Protein AF-Q9AMB7-F1 (afdb_monomer)

Solvent-accessible surface area (backbone atoms only — not comparable to full-atom values): 7527 Å² total; per-residue (Å²): 130,88,55,70,66,58,54,53,50,49,50,49,52,50,51,52,49,52,53,60,24,56,68,27,46,62,55,46,55,53,47,30,50,51,40,32,52,34,34,48,50,18,64,76,66,67,48,64,67,30,48,54,49,30,54,56,53,44,53,56,47,52,57,41,40,54,52,26,53,58,34,45,56,55,53,62,51,40,45,60,73,75,32,46,67,58,43,70,72,43,30,89,64,63,45,49,39,55,53,48,22,47,68,62,8,48,51,41,20,64,54,27,47,54,45,56,72,69,28,78,90,78,41,54,69,66,58,46,44,51,33,34,42,44,23,31,49,13,48,52,44,30,65,69,43,105

Radius of gyration: 18.5 Å; Cα contacts (8 Å, |Δi|>4): 131; chains: 1; bounding box: 41×26×57 Å

InterPro domains:
  IPR002585 Cytochrome ubiquinol oxidase subunit 1 [PF01654] (9-146)
  IPR002585 Cytochrome ubiquinol oxidase subunit 1 [PTHR30365] (5-146)

Nearest PDB structures (foldseek):
  6rko-assembly1_A  TM=1.001E+00  e=7.308E-14  Escherichia coli K-12
  6rx4-assembly1_A  TM=1.001E+00  e=3.124E-13  Escherichia coli K-12
  7oy2-assembly1_C  TM=9.966E-01  e=5.249E-13  Escherichia coli K-12
  7ose-assembly1_D  TM=9.989E-01  e=1.407E-12  Escherichia coli BW25113
  7nkz-assembly1_A  TM=9.887E-01  e=1.397E-09  Mycobacterium tuberculosis H37Rv

Foldseek 3Di:
DDDPVLVVVLVVVLVVLVVQLVVLLVVLLVLLVVLLVLLVCCVVVVDVVSVVVSLVSLVVSVVSVVSNVVSVVVNVCSCVPSVVVVCVPCVVPLVVLVVCLVVPQVVQQVVLSVCLNVVPVPDDSVVSSVSSVSNNVSSVSSVVSD

Mean predicted aligned error: 3.09 Å

pLDDT: mean 95.87, std 3.45, range [70.88, 98.81]

Sequence (146 aa):
MISSEVVDLSRLQFGITALYHFLFVPLTLGMSWLLVIMEAVYVMTGKQVYKDMTQFWGKLFGINFAMGVTTGITLEFQFGTNWSYYSHYVGDIFGVPLAVEGLMAFFLESTFVGLFFFGWNRLSKVQHLVVTFLVALGSTLSALWI

Structure (mmCIF, N/CA/C/O backbone):
data_AF-Q9AMB7-F1
#
_entry.id   AF-Q9AMB7-F1
#
loop_
_atom_site.group_PDB
_atom_site.id
_atom_site.type_symbol
_atom_site.label_atom_id
_atom_site.label_alt_id
_atom_site.label_comp_id
_atom_site.label_asym_id
_atom_site.label_entity_id
_atom_site.label_seq_id
_atom_site.pdbx_PDB_ins_code
_atom_site.Cartn_x
_atom_site.Cartn_y
_atom_site.Cartn_z
_atom_site.occupancy
_atom_site.B_iso_or_equiv
_atom_site.auth_seq_id
_atom_site.auth_comp_id
_atom_site.auth_asym_id
_atom_site.auth_atom_id
_atom_site.pdbx_PDB_model_num
ATOM 1 N N . MET A 1 1 ? 21.778 -1.797 -33.503 1.00 70.88 1 MET A N 1
ATOM 2 C CA . MET A 1 1 ? 20.351 -2.175 -33.590 1.00 70.88 1 MET A CA 1
ATOM 3 C C . MET A 1 1 ? 20.085 -3.106 -32.416 1.00 70.88 1 MET A C 1
ATOM 5 O O . MET A 1 1 ? 20.904 -3.994 -32.217 1.00 70.88 1 MET A O 1
ATOM 9 N N . ILE A 1 2 ? 19.065 -2.858 -31.587 1.00 81.88 2 ILE A N 1
ATOM 10 C CA . ILE A 1 2 ? 18.717 -3.777 -30.484 1.00 81.88 2 ILE A CA 1
ATOM 11 C C . ILE A 1 2 ? 18.221 -5.084 -31.117 1.00 81.88 2 ILE A C 1
ATOM 13 O O . ILE A 1 2 ? 17.462 -5.024 -32.085 1.00 81.88 2 ILE A O 1
ATOM 17 N N . SER A 1 3 ? 18.680 -6.243 -30.635 1.00 92.88 3 SER A N 1
ATOM 18 C CA . SER A 1 3 ? 18.224 -7.530 -31.171 1.00 92.88 3 SER A CA 1
ATOM 19 C C . SER A 1 3 ? 16.766 -7.793 -30.784 1.00 92.88 3 SER A C 1
ATOM 21 O O . SER A 1 3 ? 16.309 -7.371 -29.720 1.00 92.88 3 SER A O 1
ATOM 23 N N . SER A 1 4 ? 16.027 -8.509 -31.636 1.00 93.69 4 SER A N 1
ATOM 24 C CA . SER A 1 4 ? 14.647 -8.922 -31.334 1.00 93.69 4 SER A CA 1
ATOM 25 C C . SER A 1 4 ? 14.569 -9.750 -30.050 1.00 93.69 4 SER A C 1
ATOM 27 O O . SER A 1 4 ? 13.662 -9.559 -29.251 1.00 93.69 4 SER A O 1
ATOM 29 N N . GLU A 1 5 ? 15.576 -10.587 -29.805 1.00 95.69 5 GLU A N 1
ATOM 30 C CA . GLU A 1 5 ? 15.692 -11.408 -28.596 1.00 95.69 5 G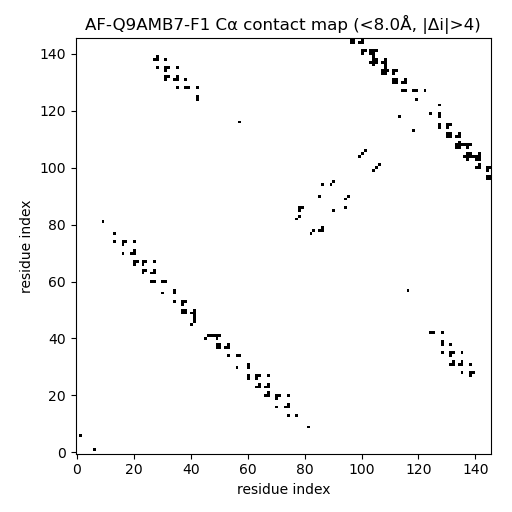LU A CA 1
ATOM 31 C C . GLU A 1 5 ? 15.699 -10.565 -27.315 1.00 95.69 5 GLU A C 1
ATOM 33 O O . GLU A 1 5 ? 15.007 -10.898 -26.356 1.00 95.69 5 GLU A O 1
ATOM 38 N N . VAL A 1 6 ? 16.435 -9.446 -27.298 1.00 95.06 6 VAL A N 1
ATOM 39 C CA . VAL A 1 6 ? 16.456 -8.538 -26.140 1.00 95.06 6 VAL A CA 1
ATOM 40 C C . VAL A 1 6 ? 15.071 -7.936 -25.911 1.00 95.06 6 VAL A C 1
ATOM 42 O O . VAL A 1 6 ? 14.617 -7.880 -24.773 1.00 95.06 6 VAL A O 1
ATOM 45 N N . VAL A 1 7 ? 14.367 -7.547 -26.978 1.00 95.94 7 VAL A N 1
ATOM 46 C CA . VAL A 1 7 ? 13.003 -7.001 -26.874 1.00 95.94 7 VAL A CA 1
ATOM 47 C C . VAL A 1 7 ? 12.036 -8.033 -26.292 1.00 95.94 7 VAL A C 1
ATOM 49 O O . VAL A 1 7 ? 11.253 -7.704 -25.398 1.00 95.94 7 VAL A O 1
ATOM 52 N N . ASP A 1 8 ? 12.093 -9.277 -26.765 1.00 97.31 8 ASP A N 1
ATOM 53 C CA . ASP A 1 8 ? 11.207 -10.345 -26.299 1.00 97.31 8 ASP A CA 1
ATOM 54 C C . ASP A 1 8 ? 11.485 -10.718 -24.837 1.00 97.31 8 ASP A C 1
ATOM 56 O O . ASP A 1 8 ? 10.547 -10.870 -24.049 1.00 97.31 8 ASP A O 1
ATOM 60 N N . LEU A 1 9 ? 12.757 -10.771 -24.430 1.00 97.56 9 LEU A N 1
ATOM 61 C CA . LEU A 1 9 ? 13.136 -11.004 -23.035 1.00 97.56 9 LEU A CA 1
ATOM 62 C C . LEU A 1 9 ? 12.719 -9.850 -22.117 1.00 97.56 9 LEU A C 1
ATOM 64 O O . LEU A 1 9 ? 12.194 -10.107 -21.035 1.00 97.56 9 LEU A O 1
ATOM 68 N N . SER A 1 10 ? 12.880 -8.591 -22.539 1.00 97.00 10 SER A N 1
ATOM 69 C CA . SER A 1 10 ? 12.419 -7.433 -21.760 1.00 97.00 10 SER A CA 1
ATOM 70 C C . SER A 1 10 ? 10.898 -7.435 -21.574 1.00 97.00 10 SER A C 1
ATOM 72 O O . SER A 1 10 ? 10.415 -7.153 -20.476 1.00 97.00 10 SER A O 1
ATOM 74 N N . ARG A 1 11 ? 10.133 -7.811 -22.611 1.00 97.50 11 ARG A N 1
ATOM 75 C CA . ARG A 1 11 ? 8.670 -7.978 -22.526 1.00 97.50 11 ARG A CA 1
ATOM 76 C C . ARG A 1 11 ? 8.277 -9.106 -21.581 1.00 97.50 11 ARG A C 1
ATOM 78 O O . ARG A 1 11 ? 7.390 -8.913 -20.755 1.00 97.50 11 ARG A O 1
ATOM 85 N N . LEU A 1 12 ? 8.935 -10.260 -21.688 1.00 98.00 12 LEU A N 1
ATOM 86 C CA . LEU A 1 12 ? 8.675 -11.403 -20.817 1.00 98.00 12 LEU A CA 1
ATOM 87 C C . LEU A 1 12 ? 8.978 -11.064 -19.355 1.00 98.00 12 LEU A C 1
ATOM 89 O O . LEU A 1 12 ? 8.157 -11.335 -18.483 1.00 98.00 12 LEU A O 1
ATOM 93 N N . GLN A 1 13 ? 10.130 -10.443 -19.093 1.00 97.94 13 GLN A N 1
ATOM 94 C CA . GLN A 1 13 ? 10.531 -10.039 -17.749 1.00 97.94 13 GLN A CA 1
ATOM 95 C C . GLN A 1 13 ? 9.510 -9.077 -17.136 1.00 97.94 13 GLN A C 1
ATOM 97 O O . GLN A 1 13 ? 9.031 -9.335 -16.033 1.00 97.94 13 GLN A O 1
ATOM 102 N N . PHE A 1 14 ? 9.129 -8.023 -17.866 1.00 97.81 14 PHE A N 1
ATOM 103 C CA . PHE A 1 14 ? 8.126 -7.065 -17.398 1.00 97.81 14 PHE A CA 1
ATOM 104 C C . PHE A 1 14 ? 6.764 -7.732 -17.173 1.00 97.81 14 PHE A C 1
ATOM 106 O O . PHE A 1 14 ? 6.141 -7.534 -16.133 1.00 97.81 14 PHE A O 1
ATOM 113 N N . GLY A 1 15 ? 6.325 -8.583 -18.106 1.00 97.69 15 GLY A N 1
ATOM 114 C CA . GLY A 1 15 ? 5.061 -9.312 -18.002 1.00 97.69 15 GLY A CA 1
ATOM 115 C C . GLY A 1 15 ? 4.993 -10.212 -16.768 1.00 97.69 15 GLY A C 1
ATOM 116 O O . GLY A 1 15 ? 4.004 -10.177 -16.039 1.00 97.69 15 GLY A O 1
ATOM 117 N N . ILE A 1 16 ? 6.053 -10.974 -16.483 1.00 97.50 16 ILE A N 1
ATOM 118 C CA . ILE A 1 16 ? 6.125 -11.826 -15.288 1.00 97.50 16 ILE A CA 1
ATOM 119 C C . ILE A 1 16 ? 6.108 -10.971 -14.019 1.00 97.50 16 ILE A C 1
ATOM 121 O O . ILE A 1 16 ? 5.337 -11.258 -13.105 1.00 97.50 16 ILE A O 1
ATOM 125 N N . THR A 1 17 ? 6.925 -9.917 -13.947 1.00 96.81 17 THR A N 1
ATOM 126 C CA . THR A 1 17 ? 6.981 -9.046 -12.763 1.00 96.81 17 THR A CA 1
ATOM 127 C C . THR A 1 17 ? 5.637 -8.367 -12.495 1.00 96.81 17 THR A C 1
ATOM 129 O O . THR A 1 17 ? 5.168 -8.401 -11.358 1.00 96.81 17 THR A O 1
ATOM 132 N N . ALA A 1 18 ? 4.980 -7.835 -13.529 1.00 97.31 18 ALA A N 1
ATOM 133 C CA . ALA A 1 18 ? 3.663 -7.216 -13.414 1.00 97.31 18 ALA A CA 1
ATOM 134 C C . ALA A 1 18 ? 2.589 -8.219 -12.959 1.00 97.31 18 ALA A C 1
ATOM 136 O O . ALA A 1 18 ? 1.818 -7.916 -12.050 1.00 97.31 18 ALA A O 1
ATOM 137 N N . LEU A 1 19 ? 2.570 -9.434 -13.525 1.00 97.19 19 LEU A N 1
ATOM 138 C CA . LEU A 1 19 ? 1.639 -10.489 -13.110 1.00 97.19 19 LEU A CA 1
ATOM 139 C C . LEU A 1 19 ? 1.827 -10.864 -11.640 1.00 97.19 19 LEU A C 1
ATOM 141 O O . LEU A 1 19 ? 0.850 -10.910 -10.899 1.00 97.19 19 LEU A O 1
ATOM 145 N N . TYR A 1 20 ? 3.069 -11.100 -11.208 1.00 95.75 20 TYR A N 1
ATOM 146 C CA . TYR A 1 20 ? 3.359 -11.422 -9.810 1.00 95.75 20 TYR A CA 1
ATOM 147 C C . TYR A 1 20 ? 2.967 -10.289 -8.869 1.00 95.75 20 TYR A C 1
ATOM 149 O O . TYR A 1 20 ? 2.371 -10.555 -7.829 1.00 95.75 20 TYR A O 1
ATOM 157 N N . HIS A 1 21 ? 3.265 -9.040 -9.227 1.00 97.69 21 HIS A N 1
ATOM 158 C CA . HIS A 1 21 ? 2.869 -7.885 -8.430 1.00 97.69 21 HIS A CA 1
ATOM 159 C C . HIS A 1 21 ? 1.345 -7.822 -8.260 1.00 97.69 21 HIS A C 1
ATOM 161 O O . HIS A 1 21 ? 0.833 -7.724 -7.141 1.00 97.69 21 HIS A O 1
ATOM 167 N N . PHE A 1 22 ? 0.609 -7.992 -9.360 1.00 97.25 22 PHE A N 1
ATOM 168 C CA . PHE A 1 22 ? -0.846 -7.885 -9.371 1.00 97.25 22 PHE A CA 1
ATOM 169 C C . PHE A 1 22 ? -1.575 -9.054 -8.686 1.00 97.25 22 PHE A C 1
ATOM 171 O O . PHE A 1 22 ? -2.783 -8.981 -8.487 1.00 97.25 22 PHE A O 1
ATOM 178 N N . LEU A 1 23 ? -0.878 -10.112 -8.256 1.00 97.06 23 LEU A N 1
ATOM 179 C CA . LEU A 1 23 ? -1.460 -11.108 -7.345 1.00 97.06 23 LEU A CA 1
ATOM 180 C C . LEU A 1 23 ? -1.711 -10.526 -5.946 1.00 97.06 23 LEU A C 1
ATOM 182 O O . LEU A 1 23 ? -2.673 -10.911 -5.282 1.00 97.06 23 LEU A O 1
ATOM 186 N N . PHE A 1 24 ? -0.861 -9.596 -5.502 1.00 97.50 24 PHE A N 1
ATOM 187 C CA . PHE A 1 24 ? -0.902 -9.042 -4.147 1.00 97.50 24 PHE A CA 1
ATOM 188 C C . PHE A 1 24 ? -1.711 -7.738 -4.072 1.00 97.50 24 PHE A C 1
ATOM 190 O O . PHE A 1 24 ? -2.386 -7.490 -3.072 1.00 97.50 24 PHE A O 1
ATOM 197 N N . VAL A 1 25 ? -1.700 -6.928 -5.134 1.00 97.25 25 VAL A N 1
ATOM 198 C CA . VAL A 1 25 ? -2.400 -5.629 -5.215 1.00 97.25 25 VAL A CA 1
ATOM 199 C C . VAL A 1 25 ? -3.903 -5.697 -4.876 1.00 97.25 25 VAL A C 1
ATOM 201 O O . VAL A 1 25 ? -4.327 -4.989 -3.957 1.00 97.25 25 VAL A O 1
ATOM 204 N N . PRO A 1 26 ? -4.736 -6.539 -5.525 1.00 97.56 26 PRO A N 1
ATOM 205 C CA . PRO A 1 26 ? -6.180 -6.541 -5.282 1.00 97.56 26 PRO A CA 1
ATOM 206 C C . PRO A 1 26 ? -6.531 -7.007 -3.865 1.00 97.56 26 PRO A C 1
ATOM 208 O O . PRO A 1 26 ? -7.505 -6.530 -3.282 1.00 97.56 26 PRO A O 1
ATOM 211 N N . LEU A 1 27 ? -5.724 -7.901 -3.283 1.00 96.88 27 LEU A N 1
ATOM 212 C CA . LEU A 1 27 ? -5.890 -8.322 -1.894 1.00 96.88 27 LEU A CA 1
ATOM 213 C C . LEU A 1 27 ? -5.581 -7.180 -0.922 1.00 96.88 27 LEU A C 1
ATOM 215 O O . LEU A 1 27 ? -6.346 -6.984 0.016 1.00 96.88 27 LEU A O 1
ATOM 219 N N . THR A 1 28 ? -4.520 -6.401 -1.151 1.00 96.88 28 THR A N 1
ATOM 220 C CA . THR A 1 28 ? -4.207 -5.217 -0.332 1.00 96.88 28 THR A CA 1
ATOM 221 C C . THR A 1 28 ? -5.339 -4.190 -0.402 1.00 96.88 28 THR A C 1
ATOM 223 O O . THR A 1 28 ? -5.853 -3.791 0.642 1.00 96.88 28 THR A O 1
ATOM 226 N N . LEU A 1 29 ? -5.783 -3.826 -1.611 1.00 97.06 29 LEU A N 1
ATOM 227 C CA . LEU A 1 29 ? -6.864 -2.858 -1.836 1.00 97.06 29 LEU A CA 1
ATOM 228 C C . LEU A 1 29 ? -8.189 -3.294 -1.202 1.00 97.06 29 LEU A C 1
ATOM 230 O O . LEU A 1 29 ? -8.855 -2.508 -0.534 1.00 97.06 29 LEU A O 1
ATOM 234 N N . GLY A 1 30 ? -8.588 -4.552 -1.404 1.00 97.69 30 GLY A N 1
ATOM 235 C CA . GLY A 1 30 ? -9.843 -5.063 -0.860 1.00 97.69 30 GLY A CA 1
ATOM 236 C C . GLY A 1 30 ? -9.794 -5.228 0.658 1.00 97.69 30 GLY A C 1
ATOM 237 O O . GLY A 1 30 ? -10.717 -4.819 1.365 1.00 97.69 30 GLY A O 1
ATOM 238 N N . MET A 1 31 ? -8.715 -5.816 1.182 1.00 97.88 31 MET A N 1
ATOM 239 C CA . MET A 1 31 ? -8.610 -6.074 2.616 1.00 97.88 31 MET A CA 1
ATOM 240 C C . MET A 1 31 ? -8.424 -4.803 3.435 1.00 97.88 31 MET A C 1
ATOM 242 O O . MET A 1 31 ? -8.941 -4.765 4.547 1.00 97.88 31 MET A O 1
ATOM 246 N N . SER A 1 32 ? -7.751 -3.765 2.928 1.00 97.81 32 SER A N 1
ATOM 247 C CA . SER A 1 32 ? -7.595 -2.512 3.677 1.00 97.81 32 SER A CA 1
ATOM 248 C C . SER A 1 32 ? -8.962 -1.909 4.030 1.00 97.81 32 SER A C 1
ATOM 250 O O . SER A 1 32 ? -9.222 -1.616 5.197 1.00 97.81 32 SER A O 1
ATOM 252 N N . TRP A 1 33 ? -9.899 -1.860 3.079 1.00 98.50 33 TRP A N 1
ATOM 253 C CA . TRP A 1 33 ? -11.276 -1.426 3.335 1.00 98.50 33 TRP A CA 1
ATOM 254 C C . TRP A 1 33 ? -12.074 -2.397 4.212 1.00 98.50 33 TRP A C 1
ATOM 256 O O . TRP A 1 33 ? -12.847 -1.954 5.063 1.00 98.50 33 TRP A O 1
ATOM 266 N N . LEU A 1 34 ? -11.877 -3.713 4.075 1.00 98.56 34 LEU A N 1
ATOM 267 C CA . LEU A 1 34 ? -12.506 -4.681 4.984 1.00 98.56 34 LEU A CA 1
ATOM 268 C C . LEU A 1 34 ? -12.043 -4.485 6.435 1.00 98.56 34 LEU A C 1
ATOM 270 O O . LEU A 1 34 ? -12.864 -4.558 7.348 1.00 98.56 34 LEU A O 1
ATOM 274 N N . LEU A 1 35 ? -10.760 -4.190 6.654 1.00 98.69 35 LEU A N 1
ATOM 275 C CA . LEU A 1 35 ? -10.214 -3.884 7.977 1.00 98.69 35 LEU A CA 1
ATOM 276 C C . LEU A 1 35 ? -10.810 -2.595 8.545 1.00 98.69 35 LEU A C 1
ATOM 278 O O . LEU A 1 35 ? -11.186 -2.584 9.718 1.00 98.69 35 LEU A O 1
ATOM 282 N N . VAL A 1 36 ? -10.984 -1.555 7.717 1.00 98.81 36 VAL A N 1
ATOM 283 C CA . VAL A 1 36 ? -11.703 -0.329 8.110 1.00 98.81 36 VAL A CA 1
ATOM 284 C C . VAL A 1 36 ? -13.115 -0.663 8.583 1.00 98.81 36 VAL A C 1
ATOM 286 O O . VAL A 1 36 ? -13.526 -0.201 9.644 1.00 98.81 36 VAL A O 1
ATOM 289 N N . ILE A 1 37 ? -13.855 -1.486 7.836 1.00 98.81 37 ILE A N 1
ATOM 290 C CA . ILE A 1 37 ? -15.229 -1.866 8.190 1.00 98.81 37 ILE A CA 1
ATOM 291 C C . ILE A 1 37 ? -15.255 -2.645 9.511 1.00 98.81 37 ILE A C 1
ATOM 293 O O . ILE A 1 37 ? -16.025 -2.300 10.408 1.00 98.81 37 ILE A O 1
ATOM 297 N N . MET A 1 38 ? -14.410 -3.670 9.664 1.00 98.75 38 MET A N 1
ATOM 298 C CA . MET A 1 38 ? -14.347 -4.468 10.895 1.00 98.75 38 MET A CA 1
ATOM 299 C C . MET A 1 38 ? -14.006 -3.598 12.105 1.00 98.75 38 MET A C 1
ATOM 301 O O . MET A 1 38 ? -14.666 -3.678 13.144 1.00 98.75 38 MET A O 1
ATOM 305 N N . GLU A 1 39 ? -13.020 -2.715 11.963 1.00 98.69 39 GLU A N 1
ATOM 306 C CA . GLU A 1 39 ? -12.609 -1.840 13.049 1.00 98.69 39 GLU A CA 1
ATOM 307 C C . GLU A 1 39 ? -13.649 -0.757 13.359 1.00 98.69 39 GLU A C 1
ATOM 309 O O . GLU A 1 39 ? -13.901 -0.470 14.528 1.00 98.69 39 GLU A O 1
ATOM 314 N N . ALA A 1 40 ? -14.326 -0.205 12.350 1.00 98.69 40 ALA A N 1
ATOM 315 C CA . ALA A 1 40 ? -15.419 0.741 12.555 1.00 98.69 40 ALA A CA 1
ATOM 316 C C . ALA A 1 40 ? -16.547 0.103 13.375 1.00 98.69 40 ALA A C 1
ATOM 318 O O . ALA A 1 40 ? -17.011 0.684 14.361 1.00 98.69 40 ALA A O 1
ATOM 319 N N . VAL A 1 41 ? -16.932 -1.133 13.040 1.00 98.62 41 VAL A N 1
ATOM 320 C CA . VAL A 1 41 ? -17.939 -1.883 13.801 1.00 98.62 41 VAL A CA 1
ATOM 321 C C . VAL A 1 41 ? -17.452 -2.165 15.227 1.00 98.62 41 VAL A C 1
ATOM 323 O O . VAL A 1 41 ? -18.239 -2.035 16.169 1.00 98.62 41 VAL A O 1
ATOM 326 N N . TYR A 1 42 ? -16.168 -2.475 15.434 1.00 98.69 42 TYR A N 1
ATOM 327 C CA . TYR A 1 42 ? -15.584 -2.572 16.777 1.00 98.69 42 TYR A CA 1
ATOM 328 C C . TYR A 1 42 ? -15.711 -1.253 17.554 1.00 98.69 42 TYR A C 1
ATOM 330 O O . TYR A 1 42 ? -16.183 -1.252 18.692 1.00 98.69 42 TYR A O 1
ATOM 338 N N . VAL A 1 43 ? -15.352 -0.118 16.950 1.00 98.44 43 VAL A N 1
ATOM 339 C CA . VAL A 1 43 ? -15.400 1.198 17.606 1.00 98.44 43 VAL A CA 1
ATOM 340 C C . VAL A 1 43 ? -16.824 1.585 18.003 1.00 98.44 43 VAL A C 1
ATOM 342 O O . VAL A 1 43 ? -17.018 2.088 19.119 1.00 98.44 43 VAL A O 1
ATOM 345 N N . MET A 1 44 ? -17.795 1.326 17.119 1.00 98.25 44 MET A N 1
ATOM 346 C CA . MET A 1 44 ? -19.216 1.629 17.314 1.00 98.25 44 MET A CA 1
ATOM 347 C C . MET A 1 44 ? -19.883 0.708 18.339 1.00 98.25 44 MET A C 1
ATOM 349 O O . MET A 1 44 ? -20.639 1.177 19.184 1.00 98.25 44 MET A O 1
ATOM 353 N N . THR A 1 45 ? -19.622 -0.601 18.272 1.00 98.12 45 THR A N 1
ATOM 354 C CA . THR A 1 45 ? -20.340 -1.599 19.088 1.00 98.12 45 THR A CA 1
ATOM 355 C C . THR A 1 45 ? -19.619 -1.980 20.377 1.00 98.12 45 THR A C 1
ATOM 357 O O . THR A 1 45 ? -20.247 -2.509 21.289 1.00 98.12 45 THR A O 1
ATOM 360 N N . GLY A 1 46 ? -18.302 -1.776 20.451 1.00 97.25 46 GLY A N 1
ATOM 361 C CA . GLY A 1 46 ? -17.459 -2.227 21.560 1.00 97.25 46 GLY A CA 1
ATOM 362 C C . GLY A 1 46 ? -17.300 -3.748 21.666 1.00 97.25 46 GLY A C 1
ATOM 363 O O . GLY A 1 46 ? -16.710 -4.226 22.632 1.00 97.25 46 GLY A O 1
ATOM 364 N N . LYS A 1 47 ? -17.816 -4.533 20.708 1.00 98.25 47 LYS A N 1
ATOM 365 C CA . LYS A 1 47 ? -17.743 -6.000 20.762 1.00 98.25 47 LYS A CA 1
ATOM 366 C C . LYS A 1 47 ? -16.335 -6.480 20.407 1.00 98.25 47 LYS A C 1
ATOM 368 O O . LYS A 1 47 ? -15.885 -6.292 19.278 1.00 98.25 47 LYS A O 1
ATOM 373 N N . GLN A 1 48 ? -15.686 -7.159 21.353 1.00 98.12 48 GLN A N 1
ATOM 374 C CA . GLN A 1 48 ? -14.292 -7.610 21.243 1.00 98.12 48 GLN A CA 1
ATOM 375 C C . GLN A 1 48 ? -14.014 -8.476 20.002 1.00 98.12 48 GLN A C 1
ATOM 377 O O . GLN A 1 48 ? -12.966 -8.321 19.385 1.00 98.12 48 GLN A O 1
ATOM 382 N N . VAL A 1 49 ? -14.982 -9.292 19.569 1.00 98.50 49 VAL A N 1
ATOM 383 C CA . VAL A 1 49 ? -14.847 -10.155 18.381 1.00 98.50 49 VAL A CA 1
ATOM 384 C C . VAL A 1 49 ? -14.404 -9.396 17.127 1.00 98.50 49 VAL A C 1
ATOM 386 O O . VAL A 1 49 ? -13.586 -9.900 16.368 1.00 98.50 49 VAL A O 1
ATOM 389 N N . TYR A 1 50 ? -14.878 -8.163 16.918 1.00 98.56 50 TYR A N 1
ATOM 390 C CA . TYR A 1 50 ? -14.503 -7.384 15.737 1.00 98.56 50 TYR A CA 1
ATOM 391 C C . TYR A 1 50 ? -13.064 -6.872 15.811 1.00 98.56 50 TYR A C 1
ATOM 393 O O . TYR A 1 50 ? -12.394 -6.817 14.787 1.00 98.56 50 TYR A O 1
ATOM 401 N N . LYS A 1 51 ? -12.555 -6.574 17.013 1.00 98.38 51 LYS A N 1
ATOM 402 C CA . LYS A 1 51 ? -11.132 -6.270 17.208 1.00 98.38 51 LYS A CA 1
ATOM 403 C C . LYS A 1 51 ? -10.272 -7.496 16.914 1.00 98.38 51 LYS A C 1
ATOM 405 O O . LYS A 1 51 ? -9.271 -7.372 16.213 1.00 98.38 51 LYS A O 1
ATOM 410 N N . ASP A 1 52 ? -10.682 -8.667 17.395 1.00 98.56 52 ASP A N 1
ATOM 411 C CA . ASP A 1 52 ? -9.957 -9.918 17.151 1.00 98.56 52 ASP A CA 1
ATOM 412 C C . ASP A 1 52 ? -9.939 -10.259 15.649 1.00 98.56 52 ASP A C 1
ATOM 414 O O . ASP A 1 52 ? -8.901 -10.645 15.109 1.00 98.56 52 ASP A O 1
ATOM 418 N N . MET A 1 53 ? -11.057 -10.030 14.948 1.00 98.62 53 MET A N 1
ATOM 419 C CA . MET A 1 53 ? -11.144 -10.144 13.489 1.00 98.62 53 MET A CA 1
ATOM 420 C C . MET A 1 53 ? -10.192 -9.172 12.780 1.00 98.62 53 MET A C 1
ATOM 422 O O . MET A 1 53 ? -9.408 -9.621 11.944 1.00 98.62 53 MET A O 1
ATOM 426 N N . THR A 1 54 ? -10.206 -7.875 13.123 1.00 98.62 54 THR A N 1
ATOM 427 C CA . THR A 1 54 ? -9.294 -6.883 12.523 1.00 98.62 54 THR A CA 1
ATOM 428 C C . THR A 1 54 ? -7.832 -7.277 12.733 1.00 98.62 54 THR A C 1
ATOM 430 O O . THR A 1 54 ? -7.033 -7.189 11.806 1.00 98.62 54 THR A O 1
ATOM 433 N N . GLN A 1 55 ? -7.459 -7.763 13.919 1.00 98.25 55 GLN A N 1
ATOM 434 C CA . GLN A 1 55 ? -6.083 -8.185 14.201 1.00 98.25 55 GLN A CA 1
ATOM 435 C C . GLN A 1 55 ? -5.685 -9.460 13.445 1.00 98.25 55 GLN A C 1
ATOM 437 O O . GLN A 1 55 ? -4.564 -9.557 12.939 1.00 98.25 55 GLN A O 1
ATOM 442 N N . PHE A 1 56 ? -6.590 -10.436 13.347 1.00 98.56 56 PHE A N 1
ATOM 443 C CA . PHE A 1 56 ? -6.346 -11.673 12.608 1.00 98.56 56 PHE A CA 1
ATOM 444 C C . PHE A 1 56 ? -6.161 -11.407 11.110 1.00 98.56 56 PHE A C 1
ATOM 446 O O . PHE A 1 56 ? -5.127 -11.766 10.544 1.00 98.56 56 PHE A O 1
ATOM 453 N N . TRP A 1 57 ? -7.127 -10.734 10.481 1.00 98.69 57 TRP A N 1
ATOM 454 C CA . TRP A 1 57 ? -7.053 -10.398 9.060 1.00 98.69 57 TRP A CA 1
ATOM 455 C C . TRP A 1 57 ? -5.937 -9.393 8.779 1.00 98.69 57 TRP A C 1
ATOM 457 O O . TRP A 1 57 ? -5.252 -9.515 7.768 1.00 98.69 57 TRP A O 1
ATOM 467 N N . GLY A 1 58 ? -5.669 -8.480 9.717 1.00 98.31 58 GLY A N 1
ATOM 468 C CA . GLY A 1 58 ? -4.540 -7.558 9.665 1.00 98.31 58 GLY A CA 1
ATOM 469 C C . GLY A 1 58 ? -3.203 -8.286 9.537 1.00 98.31 58 GLY A C 1
ATOM 470 O O . GLY A 1 58 ? -2.346 -7.869 8.766 1.00 98.31 58 GLY A O 1
ATOM 471 N N . LYS A 1 59 ? -3.022 -9.425 10.215 1.00 98.06 59 LYS A N 1
ATOM 472 C CA . LYS A 1 59 ? -1.800 -10.235 10.084 1.00 98.06 59 LYS A CA 1
ATOM 473 C C . LYS A 1 59 ? -1.609 -10.777 8.664 1.00 98.06 59 LYS A C 1
ATOM 475 O O . LYS A 1 59 ? -0.504 -10.705 8.134 1.00 98.06 59 LYS A O 1
ATOM 480 N N . LEU A 1 60 ? -2.671 -11.301 8.049 1.00 98.19 60 LEU A N 1
ATOM 481 C CA . LEU A 1 60 ? -2.623 -11.801 6.669 1.00 98.19 60 LEU A CA 1
ATOM 482 C C . LEU A 1 60 ? -2.426 -10.657 5.666 1.00 98.19 60 LEU A C 1
ATOM 484 O O . LEU A 1 60 ? -1.631 -10.789 4.735 1.00 98.19 60 LEU A O 1
ATOM 488 N N . PHE A 1 61 ? -3.070 -9.513 5.913 1.00 98.31 61 PHE A N 1
ATOM 489 C CA . PHE A 1 61 ? -2.827 -8.267 5.193 1.00 98.31 61 PHE A CA 1
ATOM 490 C C . PHE A 1 61 ? -1.356 -7.866 5.230 1.00 98.31 61 PHE A C 1
ATOM 492 O O . PHE A 1 61 ? -0.792 -7.612 4.176 1.00 98.31 61 PHE A O 1
ATOM 499 N N . GLY A 1 62 ? -0.701 -7.902 6.392 1.00 97.06 62 GLY A N 1
ATOM 500 C CA . GLY A 1 62 ? 0.716 -7.547 6.509 1.00 97.06 62 GLY A CA 1
ATOM 501 C C . GLY A 1 62 ? 1.644 -8.423 5.663 1.00 97.06 62 GLY A C 1
ATOM 502 O O . GLY A 1 62 ? 2.564 -7.909 5.030 1.00 97.06 62 GLY A O 1
ATOM 503 N N . ILE A 1 63 ? 1.384 -9.734 5.603 1.00 97.50 63 ILE A N 1
ATOM 504 C CA . ILE A 1 63 ? 2.165 -10.669 4.773 1.00 97.50 63 ILE A CA 1
ATOM 505 C C . ILE A 1 63 ? 1.983 -10.344 3.284 1.00 97.50 63 ILE A C 1
ATOM 507 O O . ILE A 1 63 ? 2.963 -10.228 2.550 1.00 97.50 63 ILE A O 1
ATOM 511 N N . ASN A 1 64 ? 0.733 -10.168 2.846 1.00 97.00 64 ASN A N 1
ATOM 512 C CA . ASN A 1 64 ? 0.411 -9.813 1.465 1.00 97.00 64 ASN A CA 1
ATOM 513 C C . ASN A 1 64 ? 1.006 -8.451 1.074 1.00 97.00 64 ASN A C 1
ATOM 515 O O . ASN A 1 64 ? 1.600 -8.306 0.009 1.00 97.00 64 ASN A O 1
ATOM 519 N N . PHE A 1 65 ? 0.895 -7.471 1.971 1.00 96.12 65 PHE A N 1
ATOM 520 C CA . PHE A 1 65 ? 1.399 -6.117 1.792 1.00 96.12 65 PHE A CA 1
ATOM 521 C C . PHE A 1 65 ? 2.917 -6.096 1.593 1.00 96.12 65 PHE A C 1
ATOM 523 O O . PHE A 1 65 ? 3.400 -5.474 0.652 1.00 96.12 65 PHE A O 1
ATOM 530 N N . ALA A 1 66 ? 3.674 -6.842 2.406 1.00 95.94 66 ALA A N 1
ATOM 531 C CA . ALA A 1 66 ? 5.127 -6.934 2.260 1.00 95.94 66 ALA A CA 1
ATOM 532 C C . ALA A 1 66 ? 5.548 -7.470 0.877 1.00 95.94 66 ALA A C 1
ATOM 534 O O . ALA A 1 66 ? 6.483 -6.950 0.258 1.00 95.94 66 ALA A O 1
ATOM 535 N N . MET A 1 67 ? 4.830 -8.473 0.358 1.00 96.56 67 MET A N 1
ATOM 536 C CA . MET A 1 67 ? 5.065 -9.000 -0.991 1.00 96.56 67 MET A CA 1
ATOM 537 C C . MET A 1 67 ? 4.684 -7.987 -2.077 1.00 96.56 67 MET A C 1
ATOM 539 O O . MET A 1 67 ? 5.428 -7.823 -3.048 1.00 96.56 67 MET A O 1
ATOM 543 N N . GLY A 1 68 ? 3.572 -7.269 -1.895 1.00 95.19 68 GLY A N 1
ATOM 544 C CA . GLY A 1 68 ? 3.137 -6.188 -2.781 1.00 95.19 68 GLY A CA 1
ATOM 545 C C . GLY A 1 68 ? 4.180 -5.076 -2.902 1.00 95.19 68 GLY A C 1
ATOM 546 O O . GLY A 1 68 ? 4.594 -4.757 -4.012 1.00 95.19 68 GLY A O 1
ATOM 547 N N . VAL A 1 69 ? 4.690 -4.565 -1.777 1.00 94.38 69 VAL A N 1
ATOM 548 C CA . VAL A 1 69 ? 5.744 -3.532 -1.759 1.00 94.38 69 VAL A CA 1
ATOM 549 C C . VAL A 1 69 ? 7.012 -4.022 -2.464 1.00 94.38 69 VAL A C 1
ATOM 551 O O . VAL A 1 69 ? 7.540 -3.343 -3.340 1.00 94.38 69 VAL A O 1
ATOM 554 N N . THR A 1 70 ? 7.483 -5.229 -2.136 1.00 94.69 70 THR A N 1
ATOM 555 C CA . THR A 1 70 ? 8.717 -5.787 -2.724 1.00 94.69 70 THR A CA 1
ATOM 556 C C . THR A 1 70 ? 8.622 -5.923 -4.247 1.00 94.69 70 THR A C 1
ATO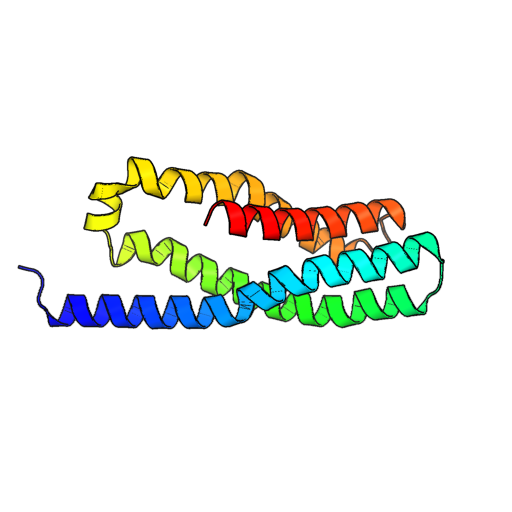M 558 O O . THR A 1 70 ? 9.550 -5.582 -4.985 1.00 94.69 70 THR A O 1
ATOM 561 N N . THR A 1 71 ? 7.485 -6.418 -4.734 1.00 95.88 71 THR A N 1
ATOM 562 C CA . THR A 1 71 ? 7.248 -6.580 -6.174 1.00 95.88 71 THR A CA 1
ATOM 563 C C . THR A 1 71 ? 7.014 -5.240 -6.879 1.00 95.88 71 THR A C 1
ATOM 565 O O . THR A 1 71 ? 7.486 -5.076 -8.002 1.00 95.88 71 THR A O 1
ATOM 568 N N . GLY A 1 72 ? 6.387 -4.266 -6.210 1.00 94.44 72 GLY A N 1
ATOM 569 C CA . GLY A 1 72 ? 6.154 -2.915 -6.735 1.00 94.44 72 GLY A CA 1
ATOM 570 C C . GLY A 1 72 ? 7.448 -2.136 -6.962 1.00 94.44 72 GLY A C 1
ATOM 571 O O . GLY A 1 72 ? 7.662 -1.622 -8.055 1.00 94.44 72 GLY A O 1
ATOM 572 N N . ILE A 1 73 ? 8.374 -2.165 -5.994 1.00 93.50 73 ILE A N 1
ATOM 573 C CA . ILE A 1 73 ? 9.711 -1.552 -6.131 1.00 93.50 73 ILE A CA 1
ATOM 574 C C . ILE A 1 73 ? 10.444 -2.113 -7.357 1.00 93.50 73 ILE A C 1
ATOM 576 O O . ILE A 1 73 ? 11.082 -1.387 -8.118 1.00 93.50 73 ILE A O 1
ATOM 580 N N . THR A 1 74 ? 10.345 -3.428 -7.569 1.00 95.06 74 THR A N 1
ATOM 581 C CA . THR A 1 74 ? 10.975 -4.078 -8.724 1.00 95.06 74 THR A CA 1
ATOM 582 C C . THR A 1 74 ? 10.376 -3.567 -10.039 1.00 95.06 74 THR A C 1
ATOM 584 O O . THR A 1 74 ? 11.116 -3.339 -10.995 1.00 95.06 74 THR A O 1
ATOM 587 N N . LEU A 1 75 ? 9.056 -3.369 -10.088 1.00 94.69 75 LEU A N 1
ATOM 588 C CA . LEU A 1 75 ? 8.345 -2.871 -11.264 1.00 94.69 75 LEU A CA 1
ATOM 589 C C . LEU A 1 75 ? 8.676 -1.396 -11.558 1.00 94.69 75 LEU A C 1
ATOM 591 O O . LEU A 1 75 ? 8.943 -1.055 -12.708 1.00 94.69 75 LEU A O 1
ATOM 595 N N . GLU A 1 76 ? 8.749 -0.549 -10.528 1.00 93.88 76 GLU A N 1
ATOM 596 C CA . GLU A 1 76 ? 9.125 0.868 -10.646 1.00 93.88 76 GLU A CA 1
ATOM 597 C C . GLU A 1 76 ? 10.506 1.027 -11.305 1.00 93.88 76 GLU A C 1
ATOM 599 O O . GLU A 1 76 ? 10.664 1.730 -12.307 1.00 93.88 76 GLU A O 1
ATOM 604 N N . PHE A 1 77 ? 11.511 0.287 -10.825 1.00 95.56 77 PHE A N 1
ATOM 605 C CA . PHE A 1 77 ? 12.863 0.348 -11.388 1.00 95.56 77 PHE A CA 1
ATOM 606 C C . PHE A 1 77 ? 13.005 -0.338 -12.759 1.00 95.56 77 PHE A C 1
ATOM 608 O O . PHE A 1 77 ? 13.976 -0.076 -13.484 1.00 95.56 77 PHE A O 1
ATOM 615 N N . GLN A 1 78 ? 12.056 -1.187 -13.172 1.00 95.88 78 GLN A N 1
ATOM 616 C CA . GLN A 1 78 ? 12.082 -1.795 -14.507 1.00 95.88 78 GLN A CA 1
ATOM 617 C C . GLN A 1 78 ? 11.877 -0.774 -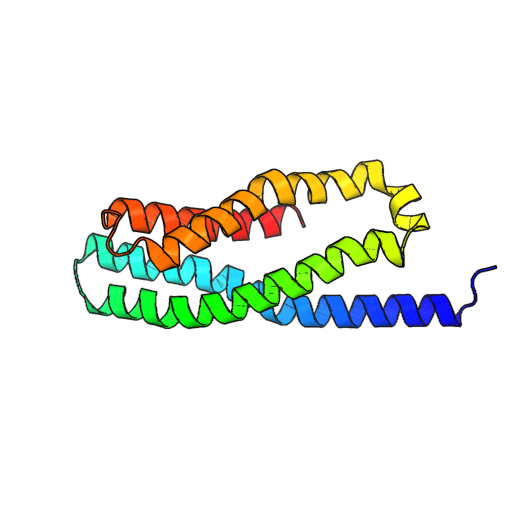15.629 1.00 95.88 78 GLN A C 1
ATOM 619 O O . GLN A 1 78 ? 12.485 -0.935 -16.692 1.00 95.88 78 GLN A O 1
ATOM 624 N N . PHE A 1 79 ? 11.117 0.304 -15.394 1.00 94.19 79 PHE A N 1
ATOM 625 C CA . PHE A 1 79 ? 10.984 1.398 -16.364 1.00 94.19 79 PHE A CA 1
ATOM 626 C C . PHE A 1 79 ? 12.342 2.045 -16.691 1.00 94.19 79 PHE A C 1
ATOM 628 O O . PHE A 1 79 ? 12.615 2.380 -17.845 1.00 94.19 79 PHE A O 1
ATOM 635 N N . GLY A 1 80 ? 13.240 2.167 -15.710 1.00 92.19 80 GLY A N 1
ATOM 636 C CA . GLY A 1 80 ? 14.576 2.736 -15.915 1.00 92.19 80 GLY A CA 1
ATOM 637 C C . GLY A 1 80 ? 15.589 1.756 -16.517 1.00 92.19 80 GLY A C 1
ATOM 638 O O . GLY A 1 80 ? 16.355 2.123 -17.406 1.00 92.19 80 GLY A O 1
ATOM 639 N N . THR A 1 81 ? 15.601 0.510 -16.041 1.00 94.38 81 THR A N 1
ATOM 640 C CA . THR A 1 81 ? 16.640 -0.477 -16.394 1.00 94.38 81 THR A CA 1
ATOM 641 C C . THR A 1 81 ? 16.469 -1.056 -17.799 1.00 94.38 81 THR A C 1
ATOM 643 O O . THR A 1 81 ? 17.423 -1.060 -18.575 1.00 94.38 81 THR A O 1
ATOM 646 N N . ASN A 1 82 ? 15.258 -1.497 -18.149 1.00 92.06 82 ASN A N 1
ATOM 647 C CA . ASN A 1 82 ? 14.991 -2.217 -19.400 1.00 92.06 82 ASN A CA 1
ATOM 648 C C . ASN A 1 82 ? 14.236 -1.387 -20.446 1.00 92.06 82 ASN A C 1
ATOM 650 O O . ASN A 1 82 ? 14.184 -1.768 -21.613 1.00 92.06 82 ASN A O 1
ATOM 654 N N . TRP A 1 83 ? 13.666 -0.249 -20.041 1.00 95.69 83 TRP A N 1
ATOM 655 C CA . TRP A 1 83 ? 12.824 0.605 -20.885 1.00 95.69 83 TRP A CA 1
ATOM 656 C C . TRP A 1 83 ? 13.354 2.046 -20.960 1.00 95.69 83 TRP A C 1
ATOM 658 O O . TRP A 1 83 ? 12.593 3.009 -20.979 1.00 95.69 83 TRP A O 1
ATOM 668 N N . SER A 1 84 ? 14.677 2.212 -21.044 1.00 93.62 84 SER A N 1
ATOM 669 C CA . SER A 1 84 ? 15.342 3.525 -20.984 1.00 93.62 84 SER A CA 1
ATOM 670 C C . SER A 1 84 ? 14.893 4.513 -22.069 1.00 93.62 84 SER A C 1
ATOM 672 O O . SER A 1 84 ? 14.662 5.683 -21.771 1.00 93.62 84 SER A O 1
ATOM 674 N N . TYR A 1 85 ? 14.706 4.061 -23.317 1.00 95.25 85 TYR A N 1
ATOM 675 C CA . TYR A 1 85 ? 14.214 4.935 -24.391 1.00 95.25 85 TYR A CA 1
ATOM 676 C C . TYR A 1 85 ? 12.749 5.336 -24.187 1.00 95.25 85 TYR A C 1
ATOM 678 O O . TYR A 1 85 ? 12.406 6.486 -24.431 1.00 95.25 85 TYR A O 1
ATOM 686 N N . TYR A 1 86 ? 11.898 4.429 -23.692 1.00 95.94 86 TYR A N 1
ATOM 687 C CA . TYR A 1 86 ? 10.519 4.758 -23.308 1.00 95.94 86 TYR A CA 1
ATOM 688 C C . TYR A 1 86 ? 10.510 5.824 -22.207 1.00 95.94 86 TYR A C 1
ATOM 690 O O . TYR A 1 86 ? 9.857 6.854 -22.356 1.00 95.94 86 TYR A O 1
ATOM 698 N N . SER A 1 87 ? 11.313 5.624 -21.159 1.00 95.25 87 SER A N 1
ATOM 699 C CA . SER A 1 87 ? 11.446 6.564 -20.045 1.00 95.25 87 SER A CA 1
ATOM 700 C C . SER A 1 87 ? 11.952 7.936 -20.492 1.00 95.25 87 SER A C 1
ATOM 702 O O . SER A 1 87 ? 11.437 8.947 -20.035 1.00 95.25 87 SER A O 1
ATOM 704 N N . HIS A 1 88 ? 12.893 8.003 -21.438 1.00 95.31 88 HIS A N 1
ATOM 705 C CA . HIS A 1 88 ? 13.300 9.275 -22.042 1.00 95.31 88 HIS A CA 1
ATOM 706 C C . HIS A 1 88 ? 12.196 9.889 -22.919 1.00 95.31 88 HIS A C 1
ATOM 708 O O . HIS A 1 88 ? 12.044 11.104 -22.965 1.00 95.31 88 HIS A O 1
ATOM 714 N N . TYR A 1 89 ? 11.450 9.072 -23.665 1.00 96.75 89 TYR A N 1
ATOM 715 C CA . TYR A 1 89 ? 10.502 9.549 -24.673 1.00 96.75 89 TYR A CA 1
ATOM 716 C C . TYR A 1 89 ? 9.204 10.106 -24.074 1.00 96.75 89 TYR A C 1
ATOM 718 O O . TYR A 1 89 ? 8.689 11.100 -24.577 1.00 96.75 89 TYR A O 1
ATOM 726 N N . VAL A 1 90 ? 8.674 9.488 -23.010 1.00 96.06 90 VAL A N 1
ATOM 727 C CA . VAL A 1 90 ? 7.412 9.910 -22.365 1.00 96.06 90 VAL A CA 1
ATOM 728 C C . VAL A 1 90 ? 7.555 10.290 -20.891 1.00 96.06 90 VAL A C 1
ATOM 730 O O . VAL A 1 90 ? 6.546 10.565 -20.243 1.00 96.06 90 VAL A O 1
ATOM 733 N N . GLY A 1 91 ? 8.774 10.311 -20.345 1.00 93.88 91 GLY A N 1
ATOM 734 C CA . GLY A 1 91 ? 9.027 10.515 -18.914 1.00 93.88 91 GLY A CA 1
ATOM 735 C C . GLY A 1 91 ? 8.433 11.800 -18.340 1.00 93.88 91 GLY A C 1
ATOM 736 O O . GLY A 1 91 ? 7.909 11.769 -17.231 1.00 93.88 91 GLY A O 1
ATOM 737 N N . ASP A 1 92 ? 8.413 12.889 -19.112 1.00 94.31 92 ASP A N 1
ATOM 738 C CA . ASP A 1 92 ? 7.847 14.176 -18.680 1.00 94.31 92 ASP A CA 1
ATOM 739 C C . ASP A 1 92 ? 6.334 14.115 -18.402 1.00 94.31 92 ASP A C 1
ATOM 741 O O . ASP A 1 92 ? 5.807 14.930 -17.648 1.00 94.31 92 ASP A O 1
ATOM 745 N N . ILE A 1 93 ? 5.626 13.149 -18.999 1.00 94.25 93 ILE A N 1
ATOM 746 C CA . ILE A 1 93 ? 4.182 12.948 -18.809 1.00 94.25 93 ILE A CA 1
ATOM 747 C C . ILE A 1 93 ? 3.939 11.745 -17.900 1.00 94.25 93 ILE A C 1
ATOM 749 O O . ILE A 1 93 ? 3.223 11.855 -16.911 1.00 94.25 93 ILE A O 1
ATOM 753 N N . PHE A 1 94 ? 4.537 10.599 -18.226 1.00 92.88 94 PHE A N 1
ATOM 754 C CA . PHE A 1 94 ? 4.322 9.342 -17.513 1.00 92.88 94 PHE A CA 1
ATOM 755 C C . PHE A 1 94 ? 4.960 9.340 -16.119 1.00 92.88 94 PHE A C 1
ATOM 757 O O . PHE A 1 94 ? 4.383 8.796 -15.188 1.00 92.88 94 PHE A O 1
ATOM 764 N N . GLY A 1 95 ? 6.124 9.969 -15.943 1.00 91.69 95 GLY A N 1
ATOM 765 C CA . GLY A 1 95 ? 6.831 9.981 -14.659 1.00 91.69 95 GLY A CA 1
ATOM 766 C C . GLY A 1 95 ? 6.161 10.846 -13.588 1.00 91.69 95 GLY A C 1
ATOM 767 O O . GLY A 1 95 ? 6.369 10.612 -12.400 1.00 91.69 95 GLY A O 1
ATOM 768 N N . VAL A 1 96 ? 5.338 11.825 -13.982 1.00 93.38 96 VAL A N 1
ATOM 769 C CA . VAL A 1 96 ? 4.677 12.740 -13.040 1.00 93.38 96 VAL A CA 1
ATOM 770 C C . VAL A 1 96 ? 3.656 12.008 -12.153 1.00 93.38 96 VAL A C 1
ATOM 772 O O . VAL A 1 96 ? 3.787 12.124 -10.934 1.00 93.38 96 VAL A O 1
ATOM 775 N N . PRO A 1 97 ? 2.691 11.226 -12.686 1.00 93.38 97 PRO A N 1
ATOM 776 C CA . PRO A 1 97 ? 1.802 10.404 -11.863 1.00 93.38 97 PRO A CA 1
ATOM 777 C C . PRO A 1 97 ? 2.540 9.458 -10.912 1.00 93.38 97 PRO A C 1
ATOM 779 O O . PRO A 1 97 ? 2.201 9.433 -9.734 1.00 93.38 97 PRO A O 1
ATOM 782 N N . LEU A 1 98 ? 3.598 8.776 -11.371 1.00 91.56 98 LEU A N 1
ATOM 783 C CA . LEU A 1 98 ? 4.396 7.869 -10.530 1.00 91.56 98 LEU A CA 1
ATOM 784 C C . LEU A 1 98 ? 5.075 8.617 -9.366 1.00 91.56 98 LEU A C 1
ATOM 786 O O . LEU A 1 98 ? 5.083 8.155 -8.227 1.00 91.56 98 LEU A O 1
ATOM 790 N N . ALA A 1 99 ? 5.611 9.815 -9.615 1.00 92.25 99 ALA A N 1
ATOM 791 C CA . ALA A 1 99 ? 6.192 10.633 -8.552 1.00 92.25 99 ALA A CA 1
ATOM 792 C C . ALA A 1 99 ? 5.129 11.129 -7.551 1.00 92.25 99 ALA A C 1
ATOM 794 O O . ALA A 1 99 ? 5.372 11.162 -6.341 1.00 92.25 99 ALA A O 1
ATOM 795 N N . VAL A 1 100 ? 3.945 11.511 -8.043 1.00 93.12 100 VAL A N 1
ATOM 796 C CA . VAL A 1 100 ? 2.817 11.946 -7.203 1.00 93.12 100 VAL A CA 1
ATOM 797 C C . VAL A 1 100 ? 2.273 10.789 -6.368 1.00 93.12 100 VAL A C 1
ATOM 799 O O . VAL A 1 100 ? 2.011 10.988 -5.182 1.00 93.12 100 VAL A O 1
ATOM 802 N N . GLU A 1 101 ? 2.158 9.590 -6.940 1.00 92.31 101 GLU A N 1
ATOM 803 C CA . GLU A 1 101 ? 1.818 8.359 -6.224 1.00 92.31 101 GLU A CA 1
ATOM 804 C C . GLU A 1 101 ? 2.747 8.162 -5.022 1.00 92.31 101 GLU A C 1
ATOM 806 O O . GLU A 1 101 ? 2.278 8.029 -3.888 1.00 92.31 101 GLU A O 1
ATOM 811 N N . GLY A 1 102 ? 4.063 8.227 -5.252 1.00 88.38 102 GLY A N 1
ATOM 812 C CA . GLY A 1 102 ? 5.062 8.084 -4.199 1.00 88.38 102 GLY A CA 1
ATOM 813 C C . GLY A 1 102 ? 4.849 9.081 -3.057 1.00 88.38 102 GLY A C 1
ATOM 814 O O . GLY A 1 102 ? 4.752 8.691 -1.892 1.00 88.38 102 GLY A O 1
ATOM 815 N N . LEU A 1 103 ? 4.723 10.370 -3.388 1.00 89.75 103 LEU A N 1
ATOM 816 C CA . LEU A 1 103 ? 4.598 11.457 -2.411 1.00 89.75 103 LEU A CA 1
ATOM 817 C C . LEU A 1 103 ? 3.259 11.467 -1.660 1.00 89.75 103 LEU A C 1
ATOM 819 O O . LEU A 1 103 ? 3.232 11.782 -0.470 1.00 89.75 103 LEU A O 1
ATOM 823 N N . MET A 1 104 ? 2.154 11.165 -2.342 1.00 88.88 104 MET A N 1
ATOM 824 C CA . MET A 1 104 ? 0.802 11.313 -1.797 1.00 88.88 104 MET A CA 1
ATOM 825 C C . MET A 1 104 ? 0.259 10.014 -1.196 1.00 88.88 104 MET A C 1
ATOM 827 O O . MET A 1 104 ? -0.351 10.047 -0.128 1.00 88.88 104 MET A O 1
ATOM 831 N N . ALA A 1 105 ? 0.455 8.884 -1.876 1.00 92.31 105 ALA A N 1
ATOM 832 C CA . ALA A 1 105 ? -0.160 7.609 -1.525 1.00 92.31 105 ALA A CA 1
ATOM 833 C C . ALA A 1 105 ? 0.795 6.707 -0.735 1.00 92.31 105 ALA A C 1
ATOM 835 O O . ALA A 1 105 ? 0.484 6.337 0.399 1.00 92.31 105 ALA A O 1
ATOM 836 N N . PHE A 1 106 ? 1.982 6.407 -1.275 1.00 86.56 106 PHE A N 1
ATOM 837 C CA . PHE A 1 106 ? 2.901 5.448 -0.647 1.00 86.56 106 PHE A CA 1
ATOM 838 C C . PHE A 1 106 ? 3.415 5.907 0.710 1.00 86.56 106 PHE A C 1
ATOM 840 O O . PHE A 1 106 ? 3.460 5.101 1.641 1.00 86.56 106 PHE A O 1
ATOM 847 N N . PHE A 1 107 ? 3.767 7.187 0.860 1.00 91.06 107 PHE A N 1
ATOM 848 C CA . PHE A 1 107 ? 4.158 7.720 2.166 1.00 91.06 107 PHE A CA 1
ATOM 849 C C . PHE A 1 107 ? 3.029 7.609 3.189 1.00 91.06 107 PHE A C 1
ATOM 851 O O . PHE A 1 107 ? 3.288 7.240 4.337 1.00 91.06 107 PHE A O 1
ATOM 858 N N . LEU A 1 108 ? 1.788 7.895 2.785 1.00 93.25 108 LEU A N 1
ATOM 859 C CA . LEU A 1 108 ? 0.625 7.799 3.661 1.00 93.25 108 LEU A CA 1
ATOM 860 C C . LEU A 1 108 ? 0.422 6.349 4.115 1.00 93.25 108 LEU A C 1
ATOM 862 O O . LEU A 1 108 ? 0.452 6.059 5.311 1.00 93.25 108 LEU A O 1
ATOM 866 N N . GLU A 1 109 ? 0.290 5.432 3.162 1.00 91.38 109 GLU A N 1
ATOM 867 C CA . GLU A 1 109 ? 0.044 4.019 3.430 1.00 91.38 109 GLU A CA 1
ATOM 868 C C . GLU A 1 109 ? 1.179 3.383 4.245 1.00 91.38 109 GLU A C 1
ATOM 870 O O . GLU A 1 109 ? 0.932 2.806 5.305 1.00 91.38 109 GLU A O 1
ATOM 875 N N . SER A 1 110 ? 2.432 3.550 3.814 1.00 90.19 110 SER A N 1
ATOM 876 C CA . SER A 1 110 ? 3.603 2.914 4.439 1.00 90.19 110 SER A CA 1
ATOM 877 C C . SER A 1 110 ? 3.904 3.455 5.839 1.00 90.19 110 SER A C 1
ATOM 879 O O . SER A 1 110 ? 4.427 2.732 6.688 1.00 90.19 110 SER A O 1
ATOM 881 N N . THR A 1 111 ? 3.553 4.713 6.120 1.00 95.50 111 THR A N 1
ATOM 882 C CA . THR A 1 111 ? 3.699 5.280 7.469 1.00 95.50 111 THR A CA 1
ATOM 883 C C . THR A 1 111 ? 2.599 4.765 8.391 1.00 95.50 111 THR A C 1
ATOM 885 O O . THR A 1 111 ? 2.871 4.286 9.498 1.00 95.50 111 THR A O 1
ATOM 888 N N . PHE A 1 112 ? 1.342 4.835 7.946 1.00 97.62 112 PHE A N 1
ATOM 889 C CA . PHE A 1 112 ? 0.202 4.475 8.783 1.00 97.62 112 PHE A CA 1
ATOM 890 C C . PHE A 1 112 ? 0.037 2.964 8.956 1.00 97.62 112 PHE A C 1
ATOM 892 O O . PHE A 1 112 ? -0.450 2.544 10.004 1.00 97.62 112 PHE A O 1
ATOM 899 N N . VAL A 1 113 ? 0.525 2.128 8.035 1.00 96.69 113 VAL A N 1
ATOM 900 C CA . VAL A 1 113 ? 0.495 0.667 8.208 1.00 96.69 113 VAL A CA 1
ATOM 901 C C . VAL A 1 113 ? 1.349 0.215 9.398 1.00 96.69 113 VAL A C 1
ATOM 903 O O . VAL A 1 113 ? 0.954 -0.678 10.147 1.00 96.69 113 VAL A O 1
ATOM 906 N N . GLY A 1 114 ? 2.477 0.884 9.660 1.00 96.50 114 GLY A N 1
ATOM 907 C CA . GLY A 1 114 ? 3.267 0.640 10.869 1.00 96.50 114 GLY A CA 1
ATOM 908 C C . GLY A 1 114 ? 2.472 0.967 12.136 1.00 96.50 114 GLY A C 1
ATOM 909 O O . GLY A 1 114 ? 2.436 0.181 13.086 1.00 96.50 114 GLY A O 1
ATOM 910 N N . LEU A 1 115 ? 1.766 2.101 12.137 1.00 97.62 115 LEU A N 1
ATOM 911 C CA . LEU A 1 115 ? 0.895 2.484 13.248 1.00 97.62 115 LEU A CA 1
ATOM 912 C C . LEU A 1 115 ? -0.313 1.548 13.400 1.00 97.62 115 LEU A C 1
ATOM 914 O O . LEU A 1 115 ? -0.696 1.273 14.531 1.00 97.62 115 LEU A O 1
ATOM 918 N N . PHE A 1 116 ? -0.864 1.006 12.314 1.00 98.25 116 PHE A N 1
ATOM 919 C CA . PHE A 1 116 ? -1.942 0.012 12.352 1.00 98.25 116 PHE A CA 1
ATOM 920 C C . PHE A 1 116 ? -1.525 -1.272 13.091 1.00 98.25 116 PHE A C 1
ATOM 922 O O . PHE A 1 116 ? -2.300 -1.843 13.859 1.00 98.25 116 PHE A O 1
ATOM 929 N N . PHE A 1 117 ? -0.285 -1.734 12.904 1.00 97.94 117 PHE A N 1
ATOM 930 C CA . PHE A 1 117 ? 0.191 -2.943 13.581 1.00 97.94 117 PHE A CA 1
ATOM 931 C C . PHE A 1 117 ? 0.591 -2.704 15.037 1.00 97.94 117 PHE A C 1
ATOM 933 O O . PHE A 1 117 ? 0.300 -3.532 15.904 1.00 97.94 117 PHE A O 1
ATOM 940 N N . PHE A 1 118 ? 1.247 -1.581 15.330 1.00 97.75 118 PHE A N 1
ATOM 941 C CA . PHE A 1 118 ? 1.859 -1.343 16.644 1.00 97.75 118 PHE A CA 1
ATOM 942 C C . PHE A 1 118 ? 1.082 -0.355 17.533 1.00 97.75 118 PHE A C 1
ATOM 944 O O . PHE A 1 118 ? 1.416 -0.177 18.707 1.00 97.75 118 PHE A O 1
ATOM 951 N N . GLY A 1 119 ? 0.033 0.279 17.008 1.00 97.44 119 GLY A N 1
ATOM 952 C CA . GLY A 1 119 ? -0.729 1.340 17.670 1.00 97.44 119 GLY A CA 1
ATOM 953 C C . GLY A 1 119 ? -1.816 0.868 18.636 1.00 97.44 119 GLY A C 1
ATOM 954 O O . GLY A 1 119 ? -2.299 1.684 19.419 1.00 97.44 119 GLY A O 1
ATOM 955 N N . TRP A 1 120 ? -2.178 -0.420 18.650 1.00 97.12 120 TRP A N 1
ATOM 956 C CA . TRP A 1 120 ? -3.320 -0.955 19.417 1.00 97.12 120 TRP A CA 1
ATOM 957 C C . TRP A 1 120 ? -3.349 -0.604 20.911 1.00 97.12 120 TRP A C 1
ATOM 959 O O . TRP A 1 120 ? -4.430 -0.479 21.482 1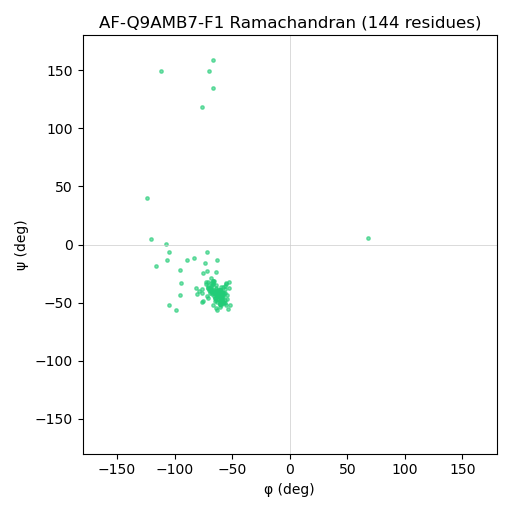.00 97.12 120 TRP A O 1
ATOM 969 N N . ASN A 1 121 ? -2.181 -0.461 21.545 1.00 96.19 121 ASN A N 1
ATOM 970 C CA . ASN A 1 121 ? -2.050 -0.128 22.971 1.00 96.19 121 ASN A CA 1
ATOM 971 C C . ASN A 1 121 ? -1.573 1.317 23.216 1.00 96.19 121 ASN A C 1
ATOM 973 O O . ASN A 1 121 ? -1.362 1.703 24.363 1.00 96.19 121 ASN A O 1
ATOM 977 N N . ARG A 1 122 ? -1.344 2.100 22.153 1.00 96.81 122 ARG A N 1
ATOM 978 C CA . ARG A 1 122 ? -0.815 3.476 22.220 1.00 96.81 122 ARG A CA 1
ATOM 979 C C . ARG A 1 122 ? -1.796 4.531 21.711 1.00 96.81 122 ARG A C 1
ATOM 981 O O . ARG A 1 122 ? -1.626 5.706 22.014 1.00 96.81 122 ARG A O 1
ATOM 988 N N . LEU A 1 123 ? -2.801 4.118 20.945 1.00 97.75 123 LEU A N 1
ATOM 989 C CA . LEU A 1 123 ? -3.838 4.970 20.377 1.00 97.75 123 LEU A CA 1
ATOM 990 C C . LEU A 1 123 ? -5.189 4.664 21.028 1.00 97.75 123 LEU A C 1
ATOM 992 O O . LEU A 1 123 ? -5.476 3.528 21.404 1.00 97.75 123 LEU A O 1
ATOM 996 N N . SER A 1 124 ? -6.055 5.672 21.121 1.00 97.88 124 SER A N 1
ATOM 997 C CA . SER A 1 124 ? -7.470 5.425 21.407 1.00 97.88 124 SER A CA 1
ATOM 998 C C . SER A 1 124 ? -8.132 4.680 20.241 1.00 97.88 124 SER A C 1
ATOM 1000 O O . SER A 1 124 ? -7.683 4.762 19.099 1.00 97.88 124 SER A O 1
ATOM 1002 N N . LYS A 1 125 ? -9.256 4.002 20.502 1.00 96.88 125 LYS A N 1
ATOM 1003 C CA . LYS A 1 125 ? -9.988 3.238 19.475 1.00 96.88 125 LYS A CA 1
ATOM 1004 C C . LYS A 1 125 ? -10.380 4.071 18.240 1.00 96.88 125 LYS A C 1
ATOM 1006 O O . LYS A 1 125 ? -10.379 3.556 17.134 1.00 96.88 125 LYS A O 1
ATOM 1011 N N . VAL A 1 126 ? -10.681 5.362 18.420 1.00 98.06 126 VAL A N 1
ATOM 1012 C CA . VAL A 1 126 ? -11.031 6.269 17.311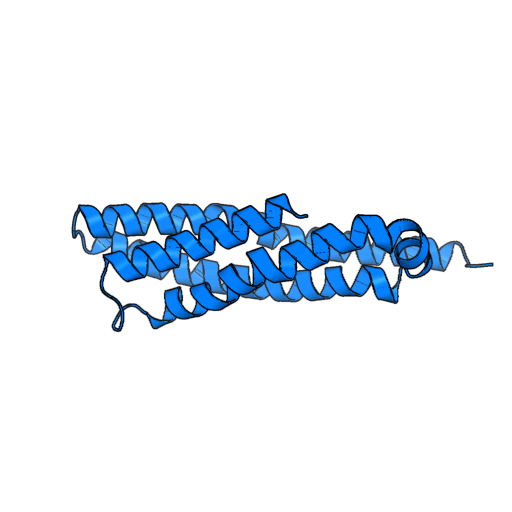 1.00 98.06 126 VAL A CA 1
ATOM 1013 C C . VAL A 1 126 ? -9.785 6.690 16.536 1.00 98.06 126 VAL A C 1
ATOM 1015 O O . VAL A 1 126 ? -9.808 6.700 15.312 1.00 98.06 126 VAL A O 1
ATOM 1018 N N . GLN A 1 127 ? -8.686 6.998 17.229 1.00 98.50 127 GLN A N 1
ATOM 1019 C CA . GLN A 1 127 ? -7.417 7.318 16.568 1.00 98.50 127 GLN A CA 1
ATOM 1020 C C . GLN A 1 127 ? -6.895 6.133 15.7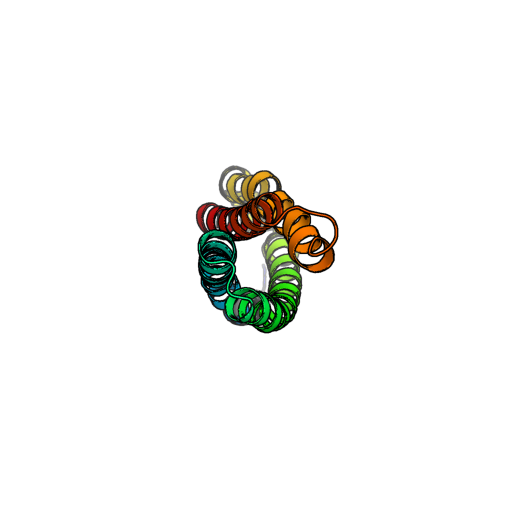54 1.00 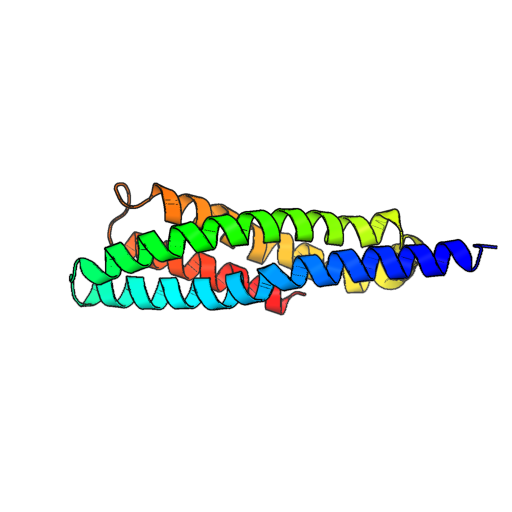98.50 127 GLN A C 1
ATOM 1022 O O . GLN A 1 127 ? -6.427 6.332 14.639 1.00 98.50 127 GLN A O 1
ATOM 1027 N N . HIS A 1 128 ? -7.008 4.914 16.285 1.00 98.62 128 HIS A N 1
ATOM 1028 C CA . HIS A 1 128 ? -6.614 3.708 15.563 1.00 98.62 128 HIS A CA 1
ATOM 1029 C C . HIS A 1 128 ? -7.475 3.494 14.308 1.00 98.62 128 HIS A C 1
ATOM 1031 O O . HIS A 1 128 ? -6.929 3.292 13.230 1.00 98.62 128 HIS A O 1
ATOM 1037 N N . LEU A 1 129 ? -8.794 3.700 14.393 1.00 98.69 129 LEU A N 1
ATOM 1038 C CA . LEU A 1 129 ? -9.669 3.632 13.219 1.00 98.69 129 LEU A CA 1
ATOM 1039 C C . LEU A 1 129 ? -9.302 4.666 12.143 1.00 98.69 129 LEU A C 1
ATOM 1041 O O . LEU A 1 129 ? -9.334 4.349 10.956 1.00 98.69 129 LEU A O 1
ATOM 1045 N N . VAL A 1 130 ? -8.936 5.891 12.538 1.00 98.62 130 VAL A N 1
ATOM 1046 C CA . VAL A 1 130 ? -8.446 6.911 11.594 1.00 98.62 130 VAL A CA 1
ATOM 1047 C C . VAL A 1 130 ? -7.161 6.442 10.912 1.00 98.62 130 VAL A C 1
ATOM 1049 O O . VAL A 1 130 ? -7.036 6.595 9.703 1.00 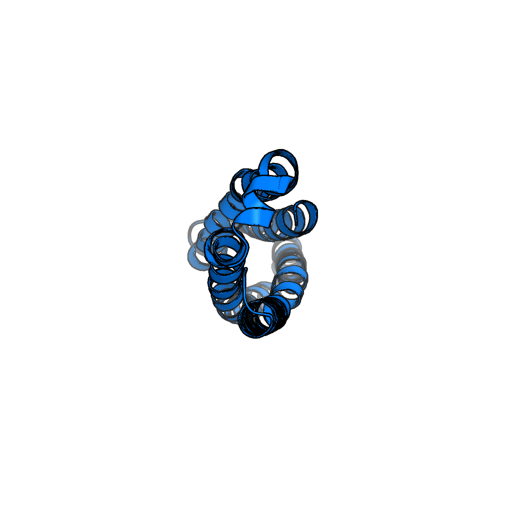98.62 130 VAL A O 1
ATOM 1052 N N . VAL A 1 131 ? -6.234 5.827 11.652 1.00 98.56 131 VAL A N 1
ATOM 1053 C CA . VAL A 1 131 ? -5.021 5.224 11.076 1.00 98.56 131 VAL A CA 1
ATOM 1054 C C . VAL A 1 131 ? -5.383 4.157 10.041 1.00 98.56 131 VAL A C 1
ATOM 1056 O O . VAL A 1 131 ? -4.902 4.225 8.915 1.00 98.56 131 VAL A O 1
ATOM 1059 N N . THR A 1 132 ? -6.274 3.223 10.376 1.00 98.50 132 THR A N 1
ATOM 1060 C CA . THR A 1 132 ? -6.721 2.158 9.459 1.00 98.50 132 THR A CA 1
ATOM 1061 C C . THR A 1 132 ? -7.388 2.726 8.207 1.00 98.50 132 THR A C 1
ATOM 1063 O O . THR A 1 132 ? -7.143 2.253 7.099 1.00 98.50 132 THR A O 1
ATOM 1066 N N . PHE A 1 133 ? -8.183 3.788 8.355 1.00 98.69 133 PHE A N 1
ATOM 1067 C CA . PHE A 1 133 ? -8.776 4.499 7.225 1.00 98.69 133 PHE A CA 1
ATOM 1068 C C . PHE A 1 133 ? -7.720 5.157 6.332 1.00 98.69 133 PHE A C 1
ATOM 1070 O O . PHE A 1 133 ? -7.811 5.049 5.113 1.00 98.69 133 PHE A O 1
ATOM 1077 N N . LEU A 1 134 ? -6.706 5.805 6.912 1.00 98.38 134 LEU A N 1
ATOM 1078 C CA . LEU A 1 134 ? -5.626 6.433 6.145 1.00 98.38 134 LEU A CA 1
ATOM 1079 C C . LEU A 1 134 ? -4.776 5.407 5.387 1.00 98.38 134 LEU A C 1
ATOM 1081 O O . LEU A 1 134 ? -4.328 5.715 4.286 1.00 98.38 134 LEU A O 1
ATOM 1085 N N . VAL A 1 135 ? -4.615 4.188 5.916 1.00 97.94 135 VAL A N 1
ATOM 1086 C CA . VAL A 1 135 ? -4.018 3.068 5.166 1.00 97.94 135 VAL A CA 1
ATOM 1087 C C . VAL A 1 135 ? -4.856 2.755 3.926 1.00 97.94 135 VAL A C 1
ATOM 1089 O O . VAL A 1 135 ? -4.330 2.796 2.821 1.00 97.94 135 VAL A O 1
ATOM 1092 N N . ALA A 1 136 ? -6.164 2.519 4.082 1.00 98.06 136 ALA A N 1
ATOM 1093 C CA . ALA A 1 136 ? -7.043 2.179 2.958 1.00 98.06 136 ALA A CA 1
ATOM 1094 C C . ALA A 1 136 ? -7.175 3.311 1.924 1.00 98.06 136 ALA A C 1
ATOM 1096 O O . ALA A 1 136 ? -7.211 3.065 0.713 1.00 98.06 136 ALA A O 1
ATOM 1097 N N . LEU A 1 137 ? -7.211 4.563 2.391 1.00 97.75 137 LEU A N 1
ATOM 1098 C CA . LEU A 1 137 ? -7.191 5.742 1.533 1.00 97.75 137 LEU A CA 1
ATOM 1099 C C . LEU A 1 137 ? -5.878 5.827 0.752 1.00 97.75 137 LEU A C 1
ATOM 1101 O O . LEU A 1 137 ? -5.921 6.061 -0.450 1.00 97.75 137 LEU A O 1
ATOM 1105 N N . GLY A 1 138 ? -4.738 5.597 1.411 1.00 96.25 138 GLY A N 1
ATOM 1106 C CA . GLY A 1 138 ? -3.428 5.532 0.768 1.00 96.25 138 GLY A CA 1
ATOM 1107 C C . GLY A 1 138 ? -3.390 4.487 -0.345 1.00 96.25 138 GLY A C 1
ATOM 1108 O O . GLY A 1 138 ? -3.088 4.845 -1.481 1.00 96.25 138 GLY A O 1
ATOM 1109 N N . SER A 1 139 ? -3.826 3.249 -0.070 1.00 95.31 139 SER A N 1
ATOM 1110 C CA . SER A 1 139 ? -3.896 2.194 -1.095 1.00 95.31 139 SER A CA 1
ATOM 1111 C C . SER A 1 139 ? -4.771 2.612 -2.285 1.00 95.31 139 SER A C 1
ATOM 1113 O O . SER A 1 139 ? -4.428 2.380 -3.440 1.00 95.31 139 SER A O 1
ATOM 1115 N N . THR A 1 140 ? -5.913 3.255 -2.017 1.00 95.94 140 THR A N 1
ATOM 1116 C CA . THR A 1 140 ? -6.861 3.682 -3.062 1.00 95.94 140 THR A CA 1
ATOM 1117 C C . THR A 1 140 ? -6.318 4.844 -3.892 1.00 95.94 140 THR A C 1
ATOM 1119 O O . THR A 1 140 ? -6.537 4.888 -5.098 1.00 95.94 140 THR A O 1
ATOM 1122 N N . LEU A 1 141 ? -5.605 5.782 -3.262 1.00 95.62 141 LEU A N 1
ATOM 1123 C CA . LEU A 1 141 ? -4.928 6.873 -3.959 1.00 95.62 141 LEU A CA 1
ATOM 1124 C C . LEU A 1 141 ? -3.776 6.356 -4.818 1.00 95.62 141 LEU A C 1
ATOM 1126 O O . LEU A 1 141 ? -3.571 6.895 -5.897 1.00 95.62 141 LEU A O 1
ATOM 1130 N N . SER A 1 142 ? -3.062 5.313 -4.386 1.00 93.69 142 SER A N 1
ATOM 1131 C CA . SER A 1 142 ? -2.044 4.674 -5.228 1.00 93.69 142 SER A CA 1
ATOM 1132 C C . SER A 1 142 ? -2.683 4.151 -6.513 1.00 93.69 142 SER A C 1
ATOM 1134 O O . SER A 1 142 ? -2.321 4.608 -7.590 1.00 93.69 142 SER A O 1
ATOM 1136 N N . ALA A 1 143 ? -3.761 3.369 -6.401 1.00 94.50 143 ALA A N 1
ATOM 1137 C CA . ALA A 1 143 ? -4.520 2.868 -7.551 1.00 94.50 143 ALA A CA 1
ATOM 1138 C C . ALA A 1 143 ? -5.194 3.950 -8.426 1.00 94.50 143 ALA A C 1
ATOM 1140 O O . ALA A 1 143 ? -5.708 3.635 -9.493 1.00 94.50 143 ALA A O 1
ATOM 1141 N N . LEU A 1 144 ? -5.279 5.203 -7.966 1.00 94.81 144 LEU A N 1
ATOM 1142 C CA . LEU A 1 144 ? -5.752 6.326 -8.782 1.00 94.81 144 LEU A CA 1
ATOM 1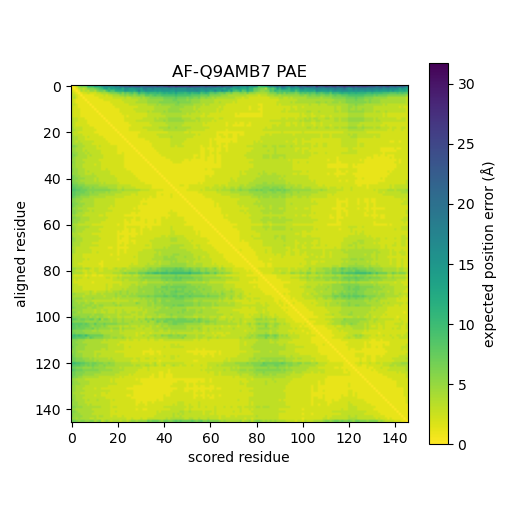143 C C . LEU A 1 144 ? -4.630 6.871 -9.678 1.00 94.81 144 LEU A C 1
ATOM 1145 O O . LEU A 1 144 ? -4.893 7.319 -10.793 1.00 94.81 144 LEU A O 1
ATOM 1149 N N . TRP A 1 145 ? -3.404 6.906 -9.155 1.00 92.19 145 TRP A N 1
ATOM 1150 C CA . TRP A 1 145 ? -2.253 7.514 -9.819 1.00 92.19 145 TRP A CA 1
ATOM 1151 C C . TRP A 1 145 ? -1.483 6.543 -10.724 1.00 92.19 145 TRP A C 1
ATOM 1153 O O . TRP A 1 145 ? -0.697 7.017 -11.549 1.00 92.19 145 TRP A O 1
ATOM 1163 N N . ILE A 1 146 ? -1.742 5.234 -10.612 1.00 90.44 146 ILE A N 1
ATOM 1164 C CA . ILE A 1 146 ? -1.177 4.162 -11.449 1.00 90.44 146 ILE A CA 1
ATOM 1165 C C . ILE A 1 146 ? -2.263 3.382 -12.194 1.00 90.44 146 ILE A C 1
ATOM 1167 O O . ILE A 1 146 ? -2.049 3.096 -13.395 1.00 90.44 146 ILE A O 1
#

Organism: Burkholderia pseudomallei (NCBI:txid28450)

Secondary structure (DSSP, 8-state):
---HHHHHHHHHHHHHHHHHHHHHHHHHHHHHHHHHHHHHHHHHH--HHHHHHHHHHHHHHHHHHHHHHHHHHHHHHHHHHT-HHHHHHHHHHHHHHHHHHIIIIIHHHHHHHHHHHH-TTTS-HHHHHHHHHHHHHHHHHHHHH-